Protein AF-A0A2L0AFC4-F1 (afdb_monomer_lite)

Sequence (102 aa):
MDEFLFDTAEALDLALGEQHVVEEGLKTSIGEQRVEELIEYWEADFDANIAAAFLESSTYRERLLLTTWNRLARLHEFRSKVGREFMKLNTVSADAQRTNDT

Foldseek 3Di:
DLVVLVVVLVVLVVVLVVLVVLLVVLCVVCDVVVVVVLVVVLPPPDDPVVVVVCVVPDDPSSVVNSVSVVVNVVSVVVSVVSVVVSVVVVVVVVVVVVVVVD

Structure (mmCIF, N/CA/C/O backbone):
data_AF-A0A2L0AFC4-F1
#
_entry.id   AF-A0A2L0AFC4-F1
#
loop_
_atom_site.group_PDB
_atom_site.id
_atom_site.type_symbol
_atom_site.label_atom_id
_atom_site.label_alt_id
_atom_site.label_comp_id
_atom_site.label_asym_id
_atom_site.label_entity_id
_atom_site.label_seq_id
_atom_site.pdbx_PDB_ins_code
_atom_site.Cartn_x
_atom_site.Cartn_y
_atom_site.Cartn_z
_atom_site.occupancy
_atom_site.B_iso_or_equiv
_atom_site.auth_seq_id
_atom_site.auth_comp_id
_atom_site.auth_asym_id
_atom_site.auth_atom_id
_atom_site.pdbx_PDB_model_num
ATOM 1 N N . MET A 1 1 ? 10.986 -7.166 -26.577 1.00 60.88 1 MET A N 1
ATOM 2 C CA . MET A 1 1 ? 11.225 -7.455 -25.144 1.00 60.88 1 MET A CA 1
ATOM 3 C C . MET A 1 1 ? 11.145 -6.170 -24.333 1.00 60.88 1 MET A C 1
ATOM 5 O O . MET A 1 1 ? 10.475 -6.176 -23.311 1.00 60.88 1 MET A O 1
ATOM 9 N N . ASP A 1 2 ? 11.712 -5.071 -24.832 1.00 71.62 2 ASP A N 1
ATOM 10 C CA . ASP A 1 2 ? 11.612 -3.752 -24.186 1.00 71.62 2 ASP A CA 1
ATOM 11 C C . ASP A 1 2 ? 10.180 -3.199 -24.150 1.00 71.62 2 ASP A C 1
ATOM 13 O O . ASP A 1 2 ? 9.765 -2.681 -23.121 1.00 71.62 2 ASP A O 1
ATOM 17 N N . GLU A 1 3 ? 9.394 -3.409 -25.214 1.00 84.00 3 GLU A N 1
ATOM 18 C CA . GLU A 1 3 ? 7.967 -3.037 -25.277 1.00 84.00 3 GLU A CA 1
ATOM 19 C C . GLU A 1 3 ? 7.142 -3.717 -24.171 1.00 84.00 3 GLU A C 1
ATOM 21 O O . GLU A 1 3 ? 6.403 -3.060 -23.454 1.00 84.00 3 GLU A O 1
ATOM 26 N N . PHE A 1 4 ? 7.379 -5.008 -23.908 1.00 88.25 4 PHE A N 1
ATOM 27 C CA . PHE A 1 4 ? 6.698 -5.725 -22.824 1.00 88.25 4 PHE A CA 1
ATOM 28 C C . PHE A 1 4 ? 7.021 -5.153 -21.435 1.00 88.25 4 PHE A C 1
ATOM 30 O O . PHE A 1 4 ? 6.135 -5.042 -20.589 1.00 88.25 4 PHE A O 1
ATOM 37 N N . LEU A 1 5 ? 8.287 -4.808 -21.168 1.00 88.69 5 LEU A N 1
ATOM 38 C CA . LEU A 1 5 ? 8.675 -4.211 -19.885 1.00 88.69 5 LEU A CA 1
ATOM 39 C C . LEU A 1 5 ? 8.134 -2.789 -19.734 1.00 88.69 5 LEU A C 1
ATOM 41 O O . LEU A 1 5 ? 7.800 -2.395 -18.618 1.00 88.69 5 LEU A O 1
ATOM 45 N N . PHE A 1 6 ? 8.038 -2.051 -20.839 1.00 90.12 6 PHE A N 1
ATOM 46 C CA . PHE A 1 6 ? 7.431 -0.729 -20.879 1.00 90.12 6 PHE A CA 1
ATOM 47 C C . PHE A 1 6 ? 5.931 -0.800 -20.564 1.00 90.12 6 PHE A C 1
ATOM 49 O O . PHE A 1 6 ? 5.497 -0.199 -19.584 1.00 90.12 6 PHE A O 1
ATOM 56 N N . ASP A 1 7 ? 5.178 -1.642 -21.275 1.00 92.94 7 ASP A N 1
ATOM 57 C CA . ASP A 1 7 ? 3.748 -1.866 -21.027 1.00 92.94 7 ASP A CA 1
ATOM 58 C C . ASP A 1 7 ? 3.494 -2.354 -19.593 1.00 92.94 7 ASP A C 1
ATOM 60 O O . ASP A 1 7 ? 2.556 -1.930 -18.915 1.00 92.94 7 ASP A O 1
ATOM 64 N N . THR A 1 8 ? 4.369 -3.231 -19.087 1.00 92.62 8 THR A N 1
ATOM 65 C CA . THR A 1 8 ? 4.297 -3.712 -17.701 1.00 92.62 8 THR A CA 1
ATOM 66 C C . THR A 1 8 ? 4.539 -2.578 -16.704 1.00 92.62 8 THR A C 1
ATOM 68 O O . THR A 1 8 ? 3.872 -2.521 -15.671 1.00 92.62 8 THR A O 1
ATOM 71 N N . ALA A 1 9 ? 5.479 -1.671 -16.977 1.00 92.56 9 ALA A N 1
ATOM 72 C CA . ALA A 1 9 ? 5.736 -0.519 -16.121 1.00 92.56 9 ALA A CA 1
ATOM 73 C C . ALA A 1 9 ? 4.542 0.446 -16.098 1.00 92.56 9 ALA A C 1
ATOM 75 O O . ALA A 1 9 ? 4.134 0.850 -15.010 1.00 92.56 9 ALA A O 1
ATOM 76 N N . GLU A 1 10 ? 3.941 0.744 -17.253 1.00 95.00 10 GLU A N 1
ATOM 77 C CA . GLU A 1 10 ? 2.740 1.588 -17.337 1.00 95.00 10 GLU A CA 1
ATOM 78 C C . GLU A 1 10 ? 1.555 0.974 -16.583 1.00 95.00 10 GLU A C 1
ATOM 80 O O . GLU A 1 10 ? 0.887 1.656 -15.803 1.00 95.00 10 GLU A O 1
ATOM 85 N N . ALA A 1 11 ? 1.327 -0.333 -16.741 1.00 94.75 11 ALA A N 1
ATOM 86 C CA . ALA A 1 11 ? 0.270 -1.036 -16.018 1.00 94.75 11 ALA A CA 1
ATOM 87 C C . ALA A 1 11 ? 0.483 -1.005 -14.493 1.00 94.75 11 ALA A C 1
ATOM 89 O O . ALA A 1 11 ? -0.480 -0.880 -13.731 1.00 94.75 11 ALA A O 1
ATOM 90 N N . LEU A 1 12 ? 1.735 -1.098 -14.031 1.00 94.88 12 LEU A N 1
ATOM 91 C CA . LEU A 1 12 ? 2.070 -0.979 -12.611 1.00 94.88 12 LEU A CA 1
ATOM 92 C C . LEU A 1 12 ? 1.870 0.446 -12.091 1.00 94.88 12 LEU A C 1
ATOM 94 O O . LEU A 1 12 ? 1.366 0.602 -10.980 1.00 94.88 12 LEU A O 1
ATOM 98 N N . ASP A 1 13 ? 2.218 1.463 -12.878 1.00 95.81 13 ASP A N 1
ATOM 99 C CA . ASP A 1 13 ? 2.039 2.867 -12.499 1.00 95.81 13 ASP A CA 1
ATOM 100 C C . ASP A 1 13 ? 0.543 3.221 -12.388 1.00 95.81 13 ASP A C 1
ATOM 102 O O . ASP A 1 13 ? 0.129 3.861 -11.417 1.00 95.81 13 ASP A O 1
ATOM 106 N N . LEU A 1 14 ? -0.296 2.707 -13.297 1.00 97.25 14 LEU A N 1
ATOM 107 C CA . LEU A 1 14 ? -1.755 2.822 -13.192 1.00 97.25 14 LEU A CA 1
ATOM 108 C C . LEU A 1 14 ? -2.291 2.134 -11.927 1.00 97.25 14 LEU A C 1
ATOM 110 O O . LEU A 1 14 ? -3.040 2.739 -11.159 1.00 97.25 14 LEU A O 1
ATOM 114 N N . ALA A 1 15 ? -1.873 0.890 -11.675 1.00 95.38 15 ALA A N 1
ATOM 115 C CA . ALA A 1 15 ? -2.302 0.136 -10.499 1.00 95.38 15 ALA A CA 1
ATOM 116 C C . ALA A 1 15 ? -1.872 0.804 -9.181 1.00 95.38 15 ALA A C 1
ATOM 118 O O . ALA A 1 15 ? -2.631 0.787 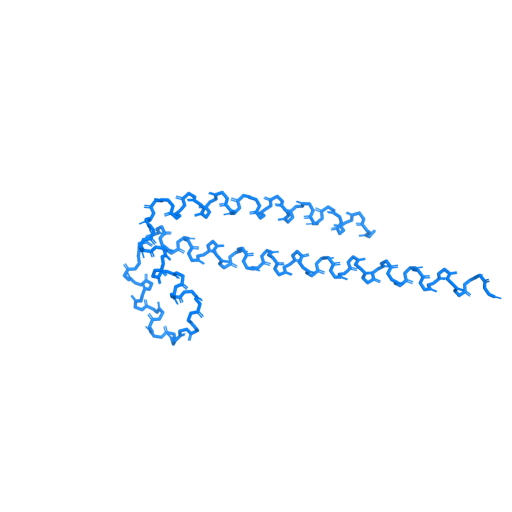-8.212 1.00 95.38 15 ALA A O 1
ATOM 119 N N . LEU A 1 16 ? -0.676 1.399 -9.131 1.00 95.88 16 LEU A N 1
ATOM 120 C CA . LEU A 1 16 ? -0.210 2.189 -7.988 1.00 95.88 16 LEU A CA 1
ATOM 121 C C . LEU A 1 16 ? -1.103 3.413 -7.765 1.00 95.88 16 LEU A C 1
ATOM 123 O O . LEU A 1 16 ? -1.537 3.650 -6.638 1.00 95.88 16 LEU A O 1
ATOM 127 N N . GLY A 1 17 ? -1.436 4.143 -8.834 1.00 96.38 17 GLY A N 1
ATOM 128 C CA . GLY A 1 17 ? -2.344 5.288 -8.766 1.00 96.38 17 GLY A CA 1
ATOM 129 C C . GLY A 1 17 ? -3.716 4.921 -8.194 1.00 96.38 17 GLY A C 1
ATOM 130 O O . GLY A 1 17 ? -4.190 5.564 -7.258 1.00 96.38 17 GLY A O 1
ATOM 131 N N . GLU A 1 18 ? -4.330 3.844 -8.689 1.00 95.56 18 GLU A N 1
ATOM 132 C CA . GLU A 1 18 ? -5.614 3.351 -8.175 1.00 95.56 18 GLU A CA 1
ATOM 133 C C . GLU A 1 18 ? -5.540 2.962 -6.692 1.00 95.56 18 GLU A C 1
ATOM 135 O O . GLU A 1 18 ? -6.451 3.271 -5.921 1.00 95.56 18 GLU A O 1
ATOM 140 N N . GLN A 1 19 ? -4.458 2.299 -6.270 1.00 95.00 19 GLN A N 1
ATOM 141 C CA . GLN A 1 19 ? -4.286 1.910 -4.870 1.00 95.00 19 GLN A CA 1
ATOM 142 C C . GLN A 1 19 ? -4.079 3.112 -3.943 1.00 95.00 19 GLN A C 1
ATOM 144 O O . GLN A 1 19 ? -4.632 3.102 -2.847 1.00 95.00 19 GLN A O 1
ATOM 149 N N . HIS A 1 20 ? -3.368 4.158 -4.372 1.00 97.00 20 HIS A N 1
ATOM 150 C CA . HIS A 1 20 ? -3.230 5.382 -3.576 1.00 97.00 20 HIS A CA 1
ATOM 151 C C . HIS A 1 20 ? -4.559 6.120 -3.399 1.00 97.00 20 HIS A C 1
ATOM 153 O O . HIS A 1 20 ? -4.851 6.610 -2.313 1.00 97.00 20 HIS A O 1
ATOM 159 N N . VAL A 1 21 ? -5.417 6.149 -4.424 1.00 97.31 21 VAL A N 1
ATOM 160 C CA . VAL A 1 21 ? -6.765 6.729 -4.282 1.00 97.31 21 VAL A CA 1
ATOM 161 C C . VAL A 1 21 ? -7.581 5.970 -3.229 1.00 97.31 21 VAL A C 1
ATOM 163 O O . VAL A 1 21 ? -8.260 6.584 -2.403 1.00 97.31 21 VAL A O 1
ATOM 166 N N . VAL A 1 22 ? -7.501 4.636 -3.226 1.00 96.25 22 VAL A N 1
ATOM 167 C CA . VAL A 1 22 ? -8.163 3.798 -2.214 1.00 96.25 22 VAL A CA 1
ATOM 168 C C . VAL A 1 22 ? -7.580 4.046 -0.823 1.00 96.25 22 VAL A C 1
ATOM 170 O O . VAL A 1 22 ? -8.338 4.204 0.134 1.00 96.25 22 VAL A O 1
ATOM 173 N N . GLU A 1 23 ? -6.255 4.106 -0.710 1.00 97.88 23 GLU A N 1
ATOM 174 C CA . GLU A 1 23 ? -5.540 4.383 0.536 1.00 97.88 23 GLU A CA 1
ATOM 175 C C . GLU A 1 23 ? -5.995 5.706 1.165 1.00 97.88 23 GLU A C 1
ATOM 177 O O . GLU A 1 23 ? -6.407 5.723 2.325 1.00 97.88 23 GLU A O 1
ATOM 182 N N . GLU A 1 24 ? -5.993 6.797 0.400 1.00 97.62 24 GLU A N 1
ATOM 183 C CA . GLU A 1 24 ? -6.381 8.121 0.895 1.00 97.62 24 GLU A CA 1
ATOM 184 C C . GLU A 1 24 ? -7.861 8.177 1.300 1.00 97.62 24 GLU A C 1
ATOM 186 O O . GLU A 1 24 ? -8.216 8.757 2.334 1.00 97.62 24 GLU A O 1
ATOM 191 N N . GLY A 1 25 ? -8.735 7.500 0.547 1.00 97.69 25 GLY A N 1
ATOM 192 C CA . GLY A 1 25 ? -10.143 7.352 0.916 1.00 97.69 25 GLY A CA 1
ATOM 193 C C . GLY A 1 25 ? -10.324 6.607 2.243 1.00 97.69 25 GLY A C 1
ATOM 194 O O . GLY A 1 25 ? -11.140 7.004 3.081 1.00 97.69 25 GLY A O 1
ATOM 195 N N . LEU A 1 26 ? -9.535 5.554 2.471 1.00 97.44 26 LEU A N 1
ATOM 196 C CA . LEU A 1 26 ? -9.562 4.789 3.715 1.00 97.44 26 LEU A CA 1
ATOM 197 C C . LEU A 1 26 ? -9.019 5.602 4.886 1.00 97.44 26 LEU A C 1
ATOM 199 O O . LEU A 1 26 ? -9.720 5.690 5.895 1.00 97.44 26 LEU A O 1
ATOM 203 N N . LYS A 1 27 ? -7.851 6.244 4.740 1.00 97.81 27 LYS A N 1
ATOM 204 C CA . LYS A 1 27 ? -7.258 7.111 5.772 1.00 97.81 27 LYS A CA 1
ATOM 205 C C . LYS A 1 27 ? -8.232 8.193 6.222 1.00 97.81 27 LYS A C 1
ATOM 207 O O . LYS A 1 27 ? -8.498 8.325 7.414 1.00 97.81 27 LYS A O 1
ATOM 212 N N . THR A 1 28 ? -8.851 8.881 5.261 1.00 97.38 28 THR A N 1
ATOM 213 C CA . THR A 1 28 ? -9.867 9.907 5.535 1.00 97.38 28 THR A CA 1
ATOM 214 C C . THR A 1 28 ? -11.046 9.339 6.329 1.00 97.38 28 THR A C 1
ATOM 216 O O . THR A 1 28 ? -11.543 9.973 7.254 1.00 97.38 28 THR A O 1
ATOM 219 N N . SER A 1 29 ? -11.506 8.133 5.982 1.00 96.94 29 SER A N 1
ATOM 220 C CA . SER A 1 29 ? -12.670 7.510 6.627 1.00 96.94 29 SER A CA 1
ATOM 221 C C . SER A 1 29 ? -12.398 6.914 8.013 1.00 96.94 29 SER A C 1
ATOM 223 O O . SER A 1 29 ? -13.340 6.742 8.787 1.00 96.94 29 SER A O 1
ATOM 225 N N . ILE A 1 30 ? -11.147 6.540 8.291 1.00 96.94 30 ILE A N 1
ATOM 226 C CA . ILE A 1 30 ? -10.699 5.940 9.555 1.00 96.94 30 ILE A CA 1
ATOM 227 C C . ILE A 1 30 ? -10.356 7.041 10.565 1.00 96.94 30 ILE A C 1
ATOM 229 O O . ILE A 1 30 ? -10.683 6.912 11.742 1.00 96.94 30 ILE A O 1
ATOM 233 N N . GLY A 1 31 ? -9.776 8.143 10.088 1.00 96.75 31 GLY A N 1
ATOM 234 C CA . GLY A 1 31 ? -9.335 9.261 10.913 1.00 96.75 31 GLY A CA 1
ATOM 235 C C . GLY A 1 31 ? -7.859 9.155 11.290 1.00 96.75 31 GLY A C 1
ATOM 236 O O . GLY A 1 31 ? -7.323 8.067 11.482 1.00 96.75 31 GLY A O 1
ATOM 237 N N . GLU A 1 32 ? -7.216 10.314 11.400 1.00 95.56 32 GLU A N 1
ATOM 238 C CA . GLU A 1 32 ? -5.763 10.476 11.539 1.00 95.56 32 GLU A CA 1
ATOM 239 C C . GLU A 1 32 ? -5.176 9.686 12.713 1.00 95.56 32 GLU A C 1
ATOM 241 O O . GLU A 1 32 ? -4.314 8.842 12.499 1.00 95.56 32 GLU A O 1
ATOM 246 N N . GLN A 1 33 ? -5.727 9.849 13.918 1.00 94.75 33 GLN A N 1
ATOM 247 C CA . GLN A 1 33 ? -5.238 9.154 15.114 1.00 94.75 33 GLN A CA 1
ATOM 248 C C . GLN A 1 33 ? -5.217 7.627 14.941 1.00 94.75 33 GLN A C 1
ATOM 250 O O . GLN A 1 33 ? -4.257 6.953 15.298 1.00 94.75 33 GLN A O 1
ATOM 255 N N . ARG A 1 34 ? -6.286 7.057 14.377 1.00 93.88 34 ARG A N 1
ATOM 256 C CA . ARG A 1 34 ? -6.379 5.606 14.200 1.00 93.88 34 ARG A CA 1
ATOM 257 C C . ARG A 1 34 ? -5.489 5.118 13.055 1.00 93.88 34 ARG A C 1
ATOM 259 O O . ARG A 1 34 ? -5.016 3.987 13.093 1.00 93.88 34 ARG A O 1
ATOM 266 N N . VAL A 1 35 ? -5.243 5.958 12.050 1.00 95.88 35 VAL A N 1
ATOM 267 C CA . VAL A 1 35 ? -4.254 5.684 10.999 1.00 95.88 35 VAL A CA 1
ATOM 268 C C . VAL A 1 35 ? -2.840 5.654 11.576 1.00 95.88 35 VAL A C 1
ATOM 270 O O . VAL A 1 35 ? -2.093 4.754 11.212 1.00 95.88 35 VAL A O 1
ATOM 273 N N . GLU A 1 36 ? -2.484 6.562 12.487 1.00 93.31 36 GLU A N 1
ATOM 274 C CA . GLU A 1 36 ? -1.176 6.553 13.163 1.00 93.31 36 GLU A CA 1
ATOM 275 C C . GLU A 1 36 ? -0.948 5.245 13.931 1.00 93.31 36 GLU A C 1
ATOM 277 O O . GLU A 1 36 ? 0.062 4.581 13.713 1.00 93.31 36 GLU A O 1
ATOM 282 N N . GLU A 1 37 ? -1.928 4.791 14.721 1.00 90.12 37 GLU A N 1
ATOM 283 C CA . GLU A 1 37 ? -1.856 3.494 15.417 1.00 90.12 37 GLU A CA 1
ATOM 284 C C . GLU A 1 37 ? -1.675 2.315 14.443 1.00 90.12 37 GLU A C 1
ATOM 286 O O . GLU A 1 37 ? -0.969 1.349 14.733 1.00 90.12 37 GLU A O 1
ATOM 291 N N . LEU A 1 38 ? -2.316 2.378 13.270 1.00 91.75 38 LEU A N 1
ATOM 292 C CA . LEU A 1 38 ? -2.163 1.362 12.229 1.00 91.75 38 LEU A CA 1
ATOM 293 C C . LEU A 1 38 ? -0.791 1.415 11.553 1.00 91.75 38 LEU A C 1
ATOM 295 O O . LEU A 1 38 ? -0.289 0.363 11.164 1.00 91.75 38 LEU A O 1
ATOM 299 N N . ILE A 1 39 ? -0.198 2.601 11.395 1.00 92.19 39 ILE A N 1
ATOM 300 C CA . ILE A 1 39 ? 1.164 2.765 10.870 1.00 92.19 39 ILE A CA 1
ATOM 301 C C . ILE A 1 39 ? 2.161 2.170 11.859 1.00 92.19 39 ILE A C 1
ATOM 303 O O . ILE A 1 39 ? 2.979 1.347 11.462 1.00 92.19 39 ILE A O 1
ATOM 307 N N . GLU A 1 40 ? 2.044 2.502 13.145 1.00 87.94 40 GLU A N 1
ATOM 308 C CA . GLU A 1 40 ? 2.874 1.898 14.192 1.00 87.94 40 GLU A CA 1
ATOM 309 C C . GLU A 1 40 ? 2.726 0.373 14.198 1.00 87.94 40 GLU A C 1
ATOM 311 O O . GLU A 1 40 ? 3.718 -0.352 14.270 1.00 87.94 40 GLU A O 1
ATOM 316 N N . TYR A 1 41 ? 1.491 -0.121 14.045 1.00 87.19 41 TYR A N 1
ATOM 317 C CA . TYR A 1 41 ? 1.219 -1.546 13.879 1.00 87.19 41 TYR A CA 1
ATOM 318 C C . TYR A 1 41 ? 1.911 -2.157 12.655 1.00 87.19 41 TYR A C 1
ATOM 320 O O . TYR A 1 41 ? 2.426 -3.268 12.720 1.00 87.19 41 TYR A O 1
ATOM 328 N N . TRP A 1 42 ? 1.890 -1.452 11.530 1.00 87.50 42 TRP A N 1
ATOM 329 C CA . TRP A 1 42 ? 2.442 -1.910 10.263 1.00 87.50 42 TRP A CA 1
ATOM 330 C C . TRP A 1 42 ? 3.977 -1.935 10.251 1.00 87.50 42 TRP A C 1
ATOM 332 O O . TRP A 1 42 ? 4.571 -2.830 9.652 1.00 87.50 42 TRP A O 1
ATOM 342 N N . GLU A 1 43 ? 4.614 -0.953 10.888 1.00 86.62 43 GLU A N 1
ATOM 343 C CA . GLU A 1 43 ? 6.072 -0.798 10.927 1.00 86.62 43 GLU A CA 1
ATOM 344 C C . GLU A 1 43 ? 6.741 -1.657 12.002 1.00 86.62 43 GLU A C 1
ATOM 346 O O . GLU A 1 43 ? 7.884 -2.092 11.831 1.00 86.62 43 GLU A O 1
ATOM 351 N N . ALA A 1 44 ? 6.049 -1.909 13.113 1.00 75.38 44 ALA A N 1
ATOM 352 C CA . ALA A 1 44 ? 6.535 -2.811 14.139 1.00 75.38 44 ALA A CA 1
ATOM 353 C C . ALA A 1 44 ? 6.382 -4.260 13.654 1.00 75.38 44 ALA A C 1
ATOM 355 O O . ALA A 1 44 ? 5.278 -4.755 13.447 1.00 75.38 44 ALA A O 1
ATOM 356 N N . ASP A 1 45 ? 7.507 -4.952 13.478 1.00 62.69 45 ASP A N 1
ATOM 357 C CA . ASP A 1 45 ? 7.572 -6.379 13.149 1.00 62.69 45 ASP A CA 1
ATOM 358 C C . ASP A 1 45 ? 6.972 -7.201 14.312 1.00 62.69 45 ASP A C 1
ATOM 360 O O . ASP A 1 45 ? 7.662 -7.603 15.252 1.00 62.69 45 ASP A O 1
ATOM 364 N N . PHE A 1 46 ? 5.641 -7.320 14.339 1.00 60.66 46 PHE A N 1
ATOM 365 C CA . PHE A 1 46 ? 4.904 -7.834 15.490 1.00 60.66 46 PHE A CA 1
ATOM 366 C C . PHE A 1 46 ? 5.008 -9.357 15.629 1.00 60.66 46 PHE A C 1
ATOM 368 O O . PHE A 1 46 ? 4.942 -10.114 14.660 1.00 60.66 46 PHE A O 1
ATOM 375 N N . ASP A 1 47 ? 5.039 -9.812 16.886 1.00 57.66 47 ASP A N 1
ATOM 376 C CA . ASP A 1 47 ? 4.751 -11.201 17.248 1.00 57.66 47 ASP A CA 1
ATOM 377 C C . ASP A 1 47 ? 3.362 -11.596 16.714 1.00 57.66 47 ASP A C 1
ATOM 379 O O . ASP A 1 47 ? 2.369 -10.881 16.910 1.00 57.66 47 ASP A O 1
ATOM 383 N N . ALA A 1 48 ? 3.284 -12.756 16.059 1.00 64.94 48 ALA A N 1
ATOM 384 C CA . ALA A 1 48 ? 2.073 -13.269 15.422 1.00 64.94 48 ALA A CA 1
ATOM 385 C C . ALA A 1 48 ? 0.843 -13.303 16.356 1.00 64.94 48 ALA A C 1
ATOM 387 O O . ALA A 1 48 ? -0.289 -13.170 15.886 1.00 64.94 48 ALA A O 1
ATOM 388 N N . ASN A 1 49 ? 1.041 -13.436 17.672 1.00 65.06 49 ASN A N 1
ATOM 389 C CA . ASN A 1 49 ? -0.044 -13.444 18.655 1.00 65.06 49 AS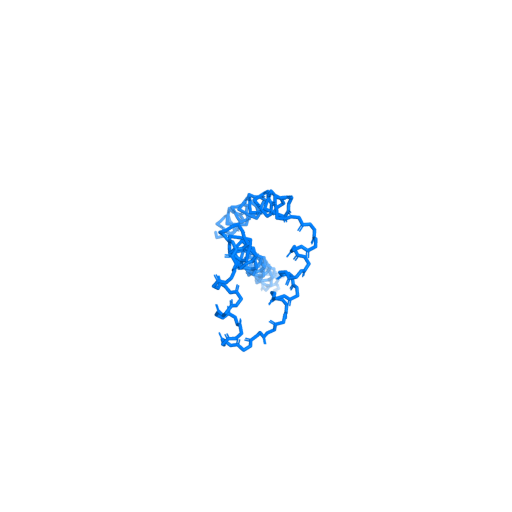N A CA 1
ATOM 390 C C . ASN A 1 49 ? -0.646 -12.052 18.891 1.00 65.06 49 ASN A C 1
ATOM 392 O O . ASN A 1 49 ? -1.861 -11.921 19.039 1.00 65.06 49 ASN A O 1
ATOM 396 N N . ILE A 1 50 ? 0.182 -11.004 18.894 1.00 62.75 50 ILE A N 1
ATOM 397 C CA . ILE A 1 50 ? -0.283 -9.618 19.055 1.00 62.75 50 ILE A CA 1
ATOM 398 C C . ILE A 1 50 ? -0.985 -9.158 17.772 1.00 62.75 50 ILE A C 1
ATOM 400 O O . ILE A 1 50 ? -2.037 -8.518 17.831 1.00 62.75 50 ILE A O 1
ATOM 404 N N . ALA A 1 51 ? -0.471 -9.579 16.612 1.00 68.88 51 ALA A N 1
ATOM 405 C CA . ALA A 1 51 ? -1.100 -9.331 15.321 1.00 68.88 51 ALA A CA 1
ATOM 406 C C . ALA A 1 51 ? -2.518 -9.917 15.223 1.00 68.88 51 ALA A C 1
ATOM 408 O O . ALA A 1 51 ? -3.422 -9.249 14.721 1.00 68.88 51 ALA A O 1
ATOM 409 N N . ALA A 1 52 ? -2.738 -11.129 15.739 1.00 73.44 52 ALA A N 1
ATOM 410 C CA . ALA A 1 52 ? -4.053 -11.765 15.726 1.00 73.44 52 ALA A CA 1
ATOM 411 C C . ALA A 1 52 ? -5.091 -10.995 16.565 1.00 73.44 52 ALA A C 1
ATOM 413 O O . ALA A 1 52 ? -6.180 -10.702 16.070 1.00 73.44 52 ALA A O 1
ATOM 414 N N . ALA A 1 53 ? -4.740 -10.602 17.794 1.00 73.44 53 ALA A N 1
ATOM 415 C CA . ALA A 1 53 ? -5.634 -9.843 18.676 1.00 73.44 53 ALA A CA 1
ATOM 416 C C . ALA A 1 53 ? -5.945 -8.433 18.131 1.00 73.44 53 ALA A C 1
ATOM 418 O O . ALA A 1 53 ? -7.075 -7.939 18.222 1.00 73.44 53 ALA A O 1
ATOM 419 N N . PHE A 1 54 ? -4.956 -7.787 17.510 1.00 76.56 54 PHE A N 1
ATOM 420 C CA . PHE A 1 54 ? -5.143 -6.491 16.865 1.00 76.56 54 PHE A CA 1
ATOM 421 C C . PHE A 1 54 ? -6.090 -6.590 15.656 1.00 76.56 54 PHE A C 1
ATOM 423 O O . PHE A 1 54 ? -7.008 -5.782 15.508 1.00 76.56 54 PHE A O 1
ATOM 430 N N . LEU A 1 55 ? -5.952 -7.631 14.829 1.00 76.19 55 LEU A N 1
ATOM 431 C CA . LEU A 1 55 ? -6.836 -7.873 13.682 1.00 76.19 55 LEU A CA 1
ATOM 432 C C . LEU A 1 55 ? -8.273 -8.239 14.082 1.00 76.19 55 LEU A C 1
ATOM 434 O O . LEU A 1 55 ? -9.214 -7.881 13.361 1.00 76.19 55 LEU A O 1
ATOM 438 N N . GLU A 1 56 ? -8.446 -8.933 15.208 1.00 83.38 56 GLU A N 1
ATOM 439 C CA . GLU A 1 56 ? -9.756 -9.304 15.753 1.00 83.38 56 GLU A CA 1
ATOM 440 C C . GLU A 1 56 ? -10.544 -8.074 16.227 1.00 83.38 56 GLU A C 1
ATOM 442 O O . GLU A 1 56 ? -11.740 -7.963 15.959 1.00 83.38 56 GLU A O 1
ATOM 447 N N . SER A 1 57 ? -9.861 -7.107 16.846 1.00 84.94 57 SER A N 1
ATOM 448 C CA . SER A 1 57 ? -10.463 -5.834 17.271 1.00 84.94 57 SER A CA 1
ATOM 449 C C . SER A 1 57 ? -10.579 -4.789 16.153 1.00 84.94 57 SER A C 1
ATOM 451 O O . SER A 1 57 ? -11.303 -3.804 16.307 1.00 84.94 57 SER A O 1
ATOM 453 N N . SER A 1 58 ? -9.915 -5.002 15.013 1.00 89.00 58 SER A N 1
ATOM 454 C CA . SER A 1 58 ? -9.919 -4.055 13.897 1.00 89.00 58 SER A CA 1
ATOM 455 C C . SER A 1 58 ? -11.270 -3.980 13.179 1.00 89.00 58 SER A C 1
ATOM 457 O O . SER A 1 58 ? -11.993 -4.971 13.021 1.00 89.00 58 SER A O 1
ATOM 459 N N . THR A 1 59 ? -11.604 -2.813 12.635 1.00 93.94 59 THR A N 1
ATOM 460 C CA . THR A 1 59 ? -12.765 -2.6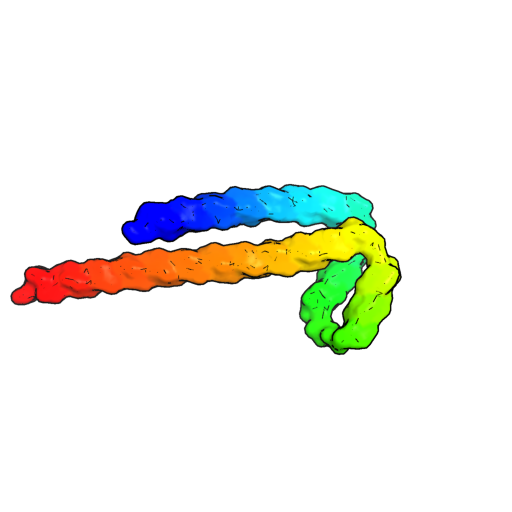81 11.743 1.00 93.94 59 THR A CA 1
ATOM 461 C C . THR A 1 59 ? -12.463 -3.234 10.346 1.00 93.94 59 THR A C 1
ATOM 463 O O . THR A 1 59 ? -11.315 -3.468 9.962 1.00 93.94 59 THR A O 1
ATOM 466 N N . TYR A 1 60 ? -13.506 -3.436 9.533 1.00 93.31 60 TYR A N 1
ATOM 467 C CA . TYR A 1 60 ? -13.325 -3.841 8.134 1.00 93.31 60 TYR A CA 1
ATOM 468 C C . TYR A 1 60 ? -12.450 -2.853 7.345 1.00 93.31 60 TYR A C 1
ATOM 470 O O . TYR A 1 60 ? -11.598 -3.282 6.572 1.00 93.31 60 TYR A O 1
ATOM 478 N N . ARG A 1 61 ? -12.633 -1.543 7.561 1.00 95.19 61 ARG A N 1
ATOM 479 C CA . ARG A 1 61 ? -11.880 -0.498 6.851 1.00 95.19 61 ARG A CA 1
ATOM 480 C C . ARG A 1 61 ? -10.407 -0.494 7.244 1.00 95.19 61 ARG A C 1
ATOM 482 O O . ARG A 1 61 ? -9.559 -0.352 6.375 1.00 95.19 61 ARG A O 1
ATOM 489 N N . GLU A 1 62 ? -10.108 -0.723 8.518 1.00 95.06 62 GLU A N 1
ATOM 490 C CA . GLU A 1 62 ? -8.733 -0.815 9.025 1.00 95.06 62 GLU A CA 1
ATOM 491 C C . GLU A 1 62 ? -8.004 -2.025 8.429 1.00 95.06 62 GLU A C 1
ATOM 493 O O . GLU A 1 62 ? -6.916 -1.889 7.874 1.00 95.06 62 GLU A O 1
ATOM 498 N N . ARG A 1 63 ? -8.646 -3.203 8.421 1.00 92.50 63 ARG A N 1
ATOM 499 C CA . ARG A 1 63 ? -8.095 -4.394 7.75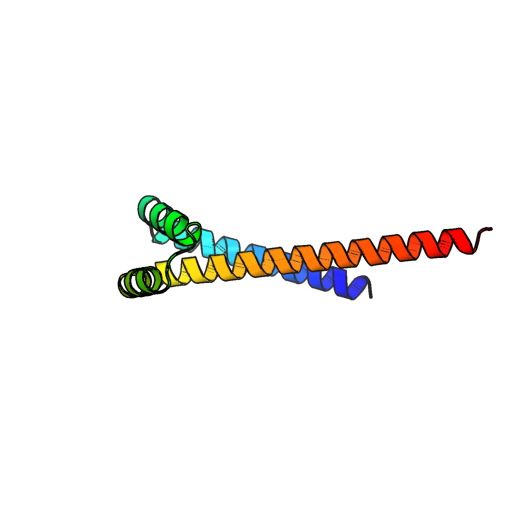0 1.00 92.50 63 ARG A CA 1
ATOM 500 C C . ARG A 1 63 ? -7.893 -4.176 6.252 1.00 92.50 63 ARG A C 1
ATOM 502 O O . ARG A 1 63 ? -6.923 -4.674 5.675 1.00 92.50 63 ARG A O 1
ATOM 509 N N . LEU A 1 64 ? -8.802 -3.440 5.615 1.00 94.44 64 LEU A N 1
ATOM 510 C CA . LEU A 1 64 ? -8.680 -3.087 4.207 1.00 94.44 64 LEU A CA 1
ATOM 511 C C . LEU A 1 64 ? -7.509 -2.123 3.967 1.00 94.44 64 LEU A C 1
ATOM 513 O O . LEU A 1 64 ? -6.790 -2.305 2.988 1.00 94.44 64 LEU A O 1
ATOM 517 N N . LEU A 1 65 ? -7.256 -1.169 4.869 1.00 95.50 65 LEU A N 1
ATOM 518 C CA . LEU A 1 65 ? -6.099 -0.272 4.796 1.00 95.50 65 LEU A CA 1
ATOM 519 C C . LEU A 1 65 ? -4.780 -1.050 4.926 1.00 95.50 65 LEU A C 1
ATOM 521 O O . LEU A 1 65 ? -3.927 -0.938 4.051 1.00 95.50 65 LEU A O 1
ATOM 525 N N . LEU A 1 66 ? -4.661 -1.947 5.911 1.00 92.31 66 LEU A N 1
ATOM 526 C CA . LEU A 1 66 ? -3.487 -2.823 6.068 1.00 92.31 66 LEU A CA 1
ATOM 527 C C . LEU A 1 66 ? -3.253 -3.724 4.842 1.00 92.31 66 LEU A C 1
ATOM 529 O O . LEU A 1 66 ? -2.123 -3.966 4.410 1.00 92.31 66 LEU A O 1
ATOM 533 N N . THR A 1 67 ? -4.332 -4.226 4.239 1.00 91.81 67 THR A N 1
ATOM 534 C CA . THR A 1 67 ? -4.252 -5.010 2.997 1.00 91.81 67 THR A CA 1
ATOM 535 C C . THR A 1 67 ? -3.827 -4.140 1.809 1.00 91.81 67 THR A C 1
ATOM 537 O O . THR A 1 67 ? -3.083 -4.600 0.938 1.00 91.81 67 THR A O 1
ATOM 540 N N . THR A 1 68 ? -4.269 -2.881 1.779 1.00 94.56 68 THR A N 1
ATOM 541 C CA . THR A 1 68 ? -3.899 -1.892 0.758 1.00 94.56 68 THR A CA 1
ATOM 542 C C . THR A 1 68 ? -2.412 -1.557 0.853 1.00 94.56 68 THR A C 1
ATOM 544 O O . THR A 1 68 ? -1.721 -1.640 -0.160 1.00 94.56 68 THR A O 1
ATOM 547 N N . TRP A 1 69 ? -1.873 -1.324 2.053 1.00 95.00 69 TRP A N 1
ATOM 548 C CA . TRP A 1 69 ? -0.433 -1.121 2.262 1.00 95.00 69 TRP A CA 1
ATOM 549 C C . TRP A 1 69 ? 0.408 -2.331 1.846 1.00 95.00 69 TRP A C 1
ATOM 551 O O . TRP A 1 69 ? 1.367 -2.179 1.092 1.00 95.00 69 TRP A O 1
ATOM 561 N N . ASN A 1 70 ? -0.006 -3.551 2.209 1.00 91.50 70 ASN A N 1
ATOM 562 C CA . ASN A 1 70 ? 0.612 -4.785 1.703 1.00 91.50 70 ASN A CA 1
ATOM 563 C C . ASN A 1 70 ? 0.657 -4.834 0.168 1.00 91.50 70 ASN A C 1
ATOM 565 O O . ASN A 1 70 ? 1.636 -5.277 -0.439 1.00 91.50 70 ASN A O 1
ATOM 569 N N . ARG A 1 71 ? -0.440 -4.442 -0.486 1.00 92.31 71 ARG A N 1
ATOM 570 C CA . ARG A 1 71 ? -0.535 -4.442 -1.946 1.00 92.31 71 ARG A CA 1
ATOM 571 C C . ARG A 1 71 ? 0.360 -3.370 -2.562 1.00 92.31 71 ARG A C 1
ATOM 573 O O . ARG A 1 71 ? 1.070 -3.694 -3.510 1.00 92.31 71 ARG A O 1
ATOM 580 N N . LEU A 1 72 ? 0.367 -2.158 -2.014 1.00 94.88 72 LEU A N 1
ATOM 581 C CA . LEU A 1 72 ? 1.250 -1.067 -2.431 1.00 94.88 72 LEU A CA 1
ATOM 582 C C . LEU A 1 72 ? 2.723 -1.464 -2.311 1.00 94.88 72 LEU A C 1
ATOM 584 O O . LEU A 1 72 ? 3.463 -1.335 -3.284 1.00 94.88 72 LEU A O 1
ATOM 588 N N . ALA A 1 73 ? 3.134 -2.046 -1.181 1.00 92.62 73 ALA A N 1
ATOM 589 C CA . ALA A 1 73 ? 4.503 -2.519 -0.978 1.00 92.62 73 ALA A CA 1
ATOM 590 C C . ALA A 1 73 ? 4.934 -3.518 -2.068 1.00 92.62 73 ALA A C 1
ATOM 592 O O . ALA A 1 73 ? 5.991 -3.364 -2.683 1.00 92.62 73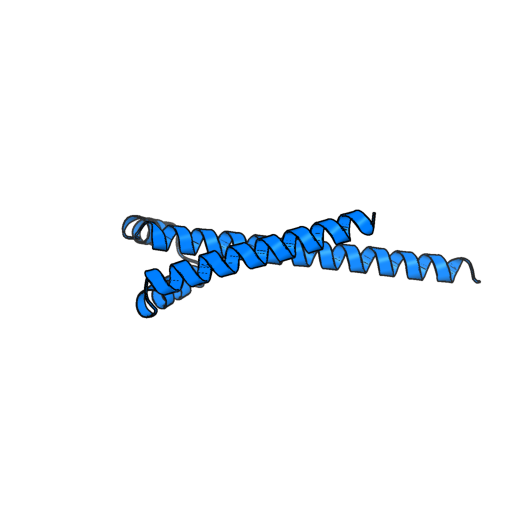 ALA A O 1
ATOM 593 N N . ARG A 1 74 ? 4.074 -4.496 -2.385 1.00 93.19 74 ARG A N 1
ATOM 594 C CA . ARG A 1 74 ? 4.330 -5.473 -3.460 1.00 93.19 74 ARG A CA 1
ATOM 595 C C . ARG A 1 74 ? 4.377 -4.835 -4.849 1.00 93.19 74 ARG A C 1
ATOM 597 O O . ARG A 1 74 ? 5.218 -5.217 -5.660 1.00 93.19 74 ARG A O 1
ATOM 604 N N . LEU A 1 75 ? 3.493 -3.879 -5.136 1.00 94.38 75 LEU A N 1
ATOM 605 C CA . LEU A 1 75 ? 3.489 -3.157 -6.411 1.00 94.38 75 LEU A CA 1
ATOM 606 C C . LEU A 1 75 ? 4.771 -2.334 -6.586 1.00 94.38 75 LEU A C 1
ATOM 608 O O . LEU A 1 75 ? 5.401 -2.423 -7.638 1.00 94.38 75 LEU A O 1
ATOM 612 N N . HIS A 1 76 ? 5.214 -1.614 -5.553 1.00 94.94 76 HIS A N 1
ATOM 613 C CA . HIS A 1 76 ? 6.483 -0.882 -5.572 1.00 94.94 76 HIS A CA 1
ATOM 614 C C . HIS A 1 76 ? 7.689 -1.809 -5.746 1.00 94.94 76 HIS A C 1
ATOM 616 O O . HIS A 1 76 ? 8.599 -1.508 -6.528 1.00 94.94 76 HIS A O 1
ATOM 622 N N . GLU A 1 77 ? 7.701 -2.955 -5.061 1.00 95.38 77 GLU A N 1
ATOM 623 C CA . GLU A 1 77 ? 8.756 -3.953 -5.221 1.00 95.38 77 GLU A CA 1
ATOM 624 C C . GLU A 1 77 ? 8.805 -4.471 -6.664 1.00 95.38 77 GLU A C 1
ATOM 626 O O . GLU A 1 77 ? 9.881 -4.547 -7.269 1.00 95.38 77 GLU A O 1
ATOM 631 N N . PHE A 1 78 ? 7.646 -4.790 -7.245 1.00 94.62 78 PHE A N 1
ATOM 632 C CA . PHE A 1 78 ? 7.575 -5.289 -8.612 1.00 94.62 78 PHE A CA 1
ATOM 633 C C . PHE A 1 78 ? 7.971 -4.213 -9.627 1.00 94.62 78 PHE A C 1
ATOM 635 O O . PHE A 1 78 ? 8.799 -4.471 -10.501 1.00 94.62 78 PHE A O 1
ATOM 642 N N . ARG A 1 79 ? 7.497 -2.978 -9.457 1.00 95.75 79 ARG A N 1
ATOM 643 C CA . ARG A 1 79 ? 7.886 -1.839 -10.295 1.00 95.75 79 ARG A CA 1
ATOM 644 C C . ARG A 1 79 ? 9.393 -1.604 -10.272 1.00 95.75 79 ARG A C 1
ATOM 646 O O . ARG A 1 79 ? 10.009 -1.382 -11.317 1.00 95.75 79 ARG A O 1
ATOM 653 N N . SER A 1 80 ? 9.998 -1.727 -9.092 1.00 94.56 80 SER A N 1
ATOM 654 C CA . SER A 1 80 ? 11.447 -1.635 -8.914 1.00 94.56 80 SER A CA 1
ATOM 655 C C . SER A 1 80 ? 12.187 -2.782 -9.607 1.00 94.56 80 SER A C 1
ATOM 657 O O . SER A 1 80 ? 13.240 -2.559 -10.203 1.00 94.56 80 SER A O 1
ATOM 659 N N . LYS A 1 81 ? 11.652 -4.012 -9.566 1.00 94.31 81 LYS A N 1
ATOM 660 C CA . LYS A 1 81 ? 12.205 -5.158 -10.311 1.00 94.31 81 LYS A CA 1
ATOM 661 C C . LYS A 1 81 ? 12.163 -4.905 -11.818 1.00 94.31 81 LYS A C 1
ATOM 663 O O . LYS A 1 81 ? 13.201 -5.033 -12.455 1.00 94.31 81 LYS A O 1
ATOM 668 N N . VAL A 1 82 ? 11.022 -4.474 -12.360 1.00 92.31 82 VAL A N 1
ATOM 669 C CA . VAL A 1 82 ? 10.872 -4.138 -13.789 1.00 92.31 82 VAL A CA 1
ATOM 670 C C . VAL A 1 82 ? 11.877 -3.065 -14.208 1.00 92.31 82 VAL A C 1
ATOM 672 O O . VAL A 1 82 ? 12.578 -3.242 -15.199 1.00 92.31 82 VAL A O 1
ATOM 675 N N . GLY A 1 83 ? 12.032 -2.004 -13.410 1.00 90.00 83 GLY A N 1
ATOM 676 C CA . GLY A 1 83 ? 13.027 -0.960 -13.671 1.00 90.00 83 GLY A CA 1
ATOM 677 C C . GLY A 1 83 ? 14.466 -1.488 -13.695 1.00 90.00 83 GLY A C 1
ATOM 678 O O . GLY A 1 83 ? 15.233 -1.149 -14.593 1.00 90.00 83 GLY A O 1
ATOM 679 N N . ARG A 1 84 ? 14.834 -2.366 -12.751 1.00 91.62 84 ARG A N 1
ATOM 680 C CA . ARG A 1 84 ? 16.166 -2.997 -12.736 1.00 91.62 84 ARG A CA 1
ATOM 681 C C . ARG A 1 84 ? 16.401 -3.896 -13.947 1.00 91.62 84 ARG A C 1
ATOM 683 O O . ARG A 1 84 ? 17.497 -3.866 -14.500 1.00 91.62 84 ARG A O 1
ATOM 690 N N . GLU A 1 85 ? 15.410 -4.681 -14.358 1.00 91.25 85 GLU A N 1
ATOM 691 C CA . GLU A 1 85 ? 15.533 -5.523 -15.554 1.00 91.25 85 GLU A CA 1
ATOM 692 C C . GLU A 1 85 ? 15.656 -4.676 -16.824 1.00 91.25 85 GLU A C 1
ATOM 694 O O . GLU A 1 85 ? 16.527 -4.939 -17.651 1.00 91.25 85 GLU A O 1
ATOM 699 N N . PHE A 1 86 ? 14.886 -3.591 -16.929 1.00 87.31 86 PHE A N 1
ATOM 700 C CA . PHE A 1 86 ? 15.016 -2.631 -18.023 1.00 87.31 86 PHE A CA 1
ATOM 701 C C . PHE A 1 86 ? 16.427 -2.025 -18.088 1.00 87.31 86 PHE A C 1
ATOM 703 O O . PHE A 1 86 ? 17.026 -1.949 -19.159 1.00 87.31 86 PHE A O 1
ATOM 710 N N . MET A 1 87 ? 17.008 -1.642 -16.945 1.00 86.25 87 MET A N 1
ATOM 711 C CA . MET A 1 87 ? 18.388 -1.143 -16.897 1.00 86.25 87 MET A CA 1
ATOM 712 C C . MET A 1 87 ? 19.389 -2.198 -17.375 1.00 86.25 87 MET A C 1
ATOM 714 O O . MET A 1 87 ? 20.200 -1.892 -18.241 1.00 86.25 87 MET A O 1
ATOM 718 N N . LYS A 1 88 ? 19.309 -3.440 -16.879 1.00 87.31 88 LYS A N 1
ATOM 719 C CA . LYS A 1 88 ? 20.223 -4.527 -17.279 1.00 87.31 88 LYS A CA 1
ATOM 720 C C . LYS A 1 88 ? 20.217 -4.774 -18.788 1.00 87.31 88 LYS A C 1
ATOM 722 O O . LYS A 1 88 ? 21.285 -4.939 -19.372 1.00 87.31 88 LYS A O 1
ATOM 727 N N . LEU A 1 89 ? 19.040 -4.790 -19.415 1.00 82.31 89 LEU A N 1
ATOM 728 C CA . LEU A 1 89 ? 18.910 -5.004 -20.860 1.00 82.31 89 LEU A CA 1
ATOM 729 C C . LEU A 1 89 ? 19.571 -3.888 -21.674 1.00 82.31 89 LEU A C 1
ATOM 731 O O . LEU A 1 89 ? 20.250 -4.165 -22.665 1.00 82.31 89 LEU A O 1
ATOM 735 N N . ASN A 1 90 ? 19.440 -2.644 -21.215 1.00 75.06 90 ASN A N 1
ATOM 736 C CA . ASN A 1 90 ? 20.100 -1.504 -21.843 1.00 75.06 90 ASN A CA 1
ATOM 737 C C . ASN A 1 90 ? 21.626 -1.548 -21.664 1.00 75.06 90 ASN A C 1
ATOM 739 O O . ASN A 1 90 ? 22.354 -1.252 -22.610 1.00 75.06 90 ASN A O 1
ATOM 743 N N . THR A 1 91 ? 22.130 -1.968 -20.498 1.00 76.50 91 THR A N 1
ATOM 744 C CA . THR A 1 91 ? 23.579 -2.094 -20.266 1.00 76.50 91 THR A CA 1
ATOM 745 C C . THR A 1 91 ? 24.204 -3.196 -21.123 1.00 76.50 91 THR A C 1
ATOM 747 O O . THR A 1 91 ? 25.215 -2.964 -21.778 1.00 76.50 91 THR A O 1
ATOM 750 N N . VAL A 1 92 ? 23.575 -4.377 -21.186 1.00 68.44 92 VAL A N 1
ATOM 751 C CA . VAL A 1 92 ? 24.053 -5.507 -22.009 1.00 68.44 92 VAL A CA 1
ATOM 752 C C . VAL A 1 92 ? 24.049 -5.153 -23.498 1.00 68.44 92 VAL A C 1
ATOM 754 O O . VAL A 1 92 ? 24.982 -5.502 -24.220 1.00 68.44 92 VAL A O 1
ATOM 757 N N . SER A 1 93 ? 23.030 -4.424 -23.959 1.00 61.06 93 SER A N 1
ATOM 758 C CA . SER A 1 93 ? 22.953 -3.968 -25.351 1.00 61.06 93 SER A CA 1
ATOM 759 C C . SER A 1 93 ? 24.050 -2.953 -25.693 1.00 61.06 93 SER A C 1
ATOM 761 O O . SER A 1 93 ? 24.622 -3.016 -26.780 1.00 61.06 93 SER A O 1
ATOM 763 N N . ALA A 1 94 ? 24.397 -2.061 -24.758 1.00 61.91 94 ALA A N 1
ATOM 764 C CA . ALA A 1 94 ? 25.474 -1.088 -24.940 1.00 61.91 94 ALA A CA 1
ATOM 765 C C . ALA A 1 94 ? 26.868 -1.745 -24.993 1.00 61.91 94 ALA A C 1
ATOM 767 O O . ALA A 1 94 ? 27.723 -1.324 -25.774 1.00 61.91 94 ALA A O 1
ATOM 768 N N . ASP A 1 95 ? 27.097 -2.796 -24.202 1.00 61.88 95 ASP A N 1
ATOM 769 C CA . ASP A 1 95 ? 28.368 -3.529 -24.203 1.00 61.88 95 ASP A CA 1
ATOM 770 C C . ASP A 1 95 ? 28.541 -4.394 -25.464 1.00 61.88 95 ASP A C 1
ATOM 772 O O . ASP A 1 95 ? 29.640 -4.464 -26.014 1.00 61.88 95 ASP A O 1
ATOM 776 N N . ALA A 1 96 ? 27.457 -4.983 -25.985 1.00 62.31 96 ALA A N 1
ATOM 777 C CA . ALA A 1 96 ? 27.473 -5.758 -27.231 1.00 62.31 96 ALA A CA 1
ATOM 778 C C . ALA A 1 96 ? 27.723 -4.903 -28.491 1.00 62.31 96 ALA A C 1
ATOM 780 O O . ALA A 1 96 ? 28.222 -5.409 -29.495 1.00 62.31 96 ALA A O 1
ATOM 781 N N . GLN A 1 97 ? 27.385 -3.610 -28.460 1.00 58.50 97 GLN A N 1
ATOM 782 C CA . GLN A 1 97 ? 27.704 -2.679 -29.549 1.00 58.50 97 GLN A CA 1
ATOM 783 C C . GLN A 1 97 ? 29.191 -2.296 -29.551 1.00 58.50 97 GLN A C 1
ATOM 785 O O . GLN A 1 97 ? 29.805 -2.240 -30.611 1.00 58.50 97 GLN A O 1
ATOM 790 N N . ARG A 1 98 ? 29.812 -2.133 -28.376 1.00 59.22 98 ARG A N 1
ATOM 791 C CA . ARG A 1 98 ? 31.241 -1.781 -28.267 1.00 59.22 98 ARG A CA 1
ATOM 792 C C . ARG A 1 98 ? 32.188 -2.874 -28.759 1.00 59.22 98 ARG A C 1
ATOM 794 O O . ARG A 1 98 ? 33.271 -2.554 -29.236 1.00 59.22 98 ARG A O 1
ATOM 801 N N . THR A 1 99 ? 31.808 -4.144 -28.650 1.00 60.41 99 THR A N 1
ATOM 802 C CA . THR A 1 99 ? 32.643 -5.270 -29.098 1.00 60.41 99 THR A CA 1
ATOM 803 C C . THR A 1 99 ? 32.596 -5.516 -30.606 1.00 60.41 99 THR A C 1
ATOM 805 O O . THR A 1 99 ? 33.478 -6.198 -31.112 1.00 60.41 99 THR A O 1
ATOM 808 N N . ASN A 1 100 ? 31.605 -4.975 -31.323 1.00 57.38 100 ASN A N 1
ATOM 809 C CA . ASN A 1 100 ? 31.517 -5.066 -32.787 1.00 57.38 100 ASN A CA 1
ATOM 810 C C . ASN A 1 100 ? 32.187 -3.888 -33.518 1.00 57.38 100 ASN A C 1
ATOM 812 O O . ASN A 1 100 ? 32.420 -3.985 -34.720 1.00 57.38 100 ASN A O 1
ATOM 816 N N . ASP A 1 101 ? 32.511 -2.806 -32.803 1.00 55.91 101 ASP A N 1
ATOM 817 C CA . ASP A 1 101 ? 33.174 -1.612 -33.347 1.00 55.91 101 ASP A CA 1
ATOM 818 C C . ASP A 1 101 ? 34.713 -1.627 -33.158 1.00 55.91 101 ASP A C 1
ATOM 820 O O . ASP A 1 101 ? 35.373 -0.615 -33.403 1.00 55.91 101 ASP A O 1
ATOM 824 N N . THR A 1 102 ? 35.297 -2.754 -32.718 1.00 51.28 102 THR A N 1
ATOM 825 C CA . THR A 1 10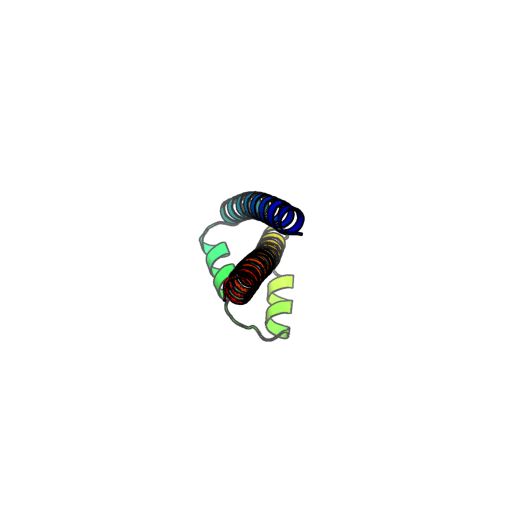2 ? 36.756 -2.949 -32.535 1.00 51.28 102 THR A CA 1
ATOM 826 C C . THR A 1 102 ? 37.275 -4.063 -33.434 1.00 51.28 102 THR A C 1
ATOM 828 O O . THR A 1 102 ? 38.355 -3.874 -34.039 1.00 51.28 102 THR A O 1
#

Secondary structure (DSSP, 8-state):
-HHHHHHHHHHHHHHHHHHHHHHHHHHHHH-HHHHHHHHHHHHS---HHHHHHHHHHS-HHHHHHHHHHHHHHHHHHHHHHHHHHHHHHHHHHHHHHHTT--

Radius of gyration: 20.02 Å; chains: 1; bounding box: 50×24×52 Å

pLDDT: mean 85.65, std 13.22, range [51.28, 97.88]